Protein AF-A0A0V0HG06-F1 (afdb_monomer)

Mean predicted aligned error: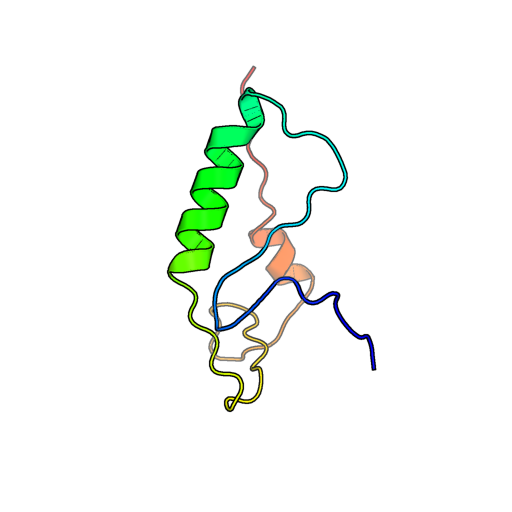 13.4 Å

Foldseek 3Di:
DDPDPPQDDPLQGNDDDPDDDDPVCVVVVVVVNVVSSVDRDDPVDDDDDQDDPDPVSDDDPVVVVVVVPDDPDDD

Sequence (75 aa):
MLQLPQYRVDNIWIPIFRTNLQDWEINEVLSLLHTLEECNLDEQTIDRLLWGNTKEGNYTVKESYKFLVFTEWHP

Structure (mmCIF, N/CA/C/O backbone):
data_AF-A0A0V0HG06-F1
#
_entry.id   AF-A0A0V0HG06-F1
#
loop_
_atom_site.group_PDB
_atom_site.id
_atom_site.type_symbol
_atom_site.label_atom_id
_atom_site.label_alt_id
_atom_site.label_comp_id
_atom_site.label_asym_id
_atom_site.label_entity_id
_atom_site.label_seq_id
_atom_site.pdbx_PDB_ins_code
_atom_site.Cartn_x
_atom_site.Cartn_y
_atom_site.Cartn_z
_atom_site.occupancy
_atom_site.B_iso_or_equiv
_atom_site.auth_seq_id
_atom_site.auth_comp_id
_atom_site.auth_asym_id
_atom_site.auth_atom_id
_atom_site.pdbx_PDB_model_num
ATOM 1 N N . MET A 1 1 ? -22.212 8.088 -3.268 1.00 36.88 1 MET A N 1
ATOM 2 C CA . MET A 1 1 ? -21.523 6.848 -3.672 1.00 36.88 1 MET A CA 1
ATOM 3 C C . MET A 1 1 ? -20.286 7.285 -4.441 1.00 36.88 1 MET A C 1
ATOM 5 O O . MET A 1 1 ? -20.426 7.787 -5.547 1.00 36.88 1 MET A O 1
ATOM 9 N N . LEU A 1 2 ? -19.120 7.295 -3.794 1.00 39.62 2 LEU A N 1
ATOM 10 C CA . LEU A 1 2 ? -17.875 7.734 -4.428 1.00 39.62 2 LEU A CA 1
ATOM 11 C C . LEU A 1 2 ? -17.411 6.600 -5.342 1.00 39.62 2 LEU A C 1
ATOM 13 O O . LEU A 1 2 ? -17.026 5.545 -4.850 1.00 39.62 2 LEU A O 1
ATOM 17 N N . GLN A 1 3 ? -17.515 6.787 -6.656 1.00 42.41 3 GLN A N 1
ATOM 18 C CA . GLN A 1 3 ? -16.912 5.865 -7.612 1.00 42.41 3 GLN A CA 1
ATOM 19 C C . GLN A 1 3 ? -15.397 6.067 -7.535 1.00 42.41 3 GLN A C 1
ATOM 21 O O . GLN A 1 3 ? -14.880 7.085 -7.996 1.00 42.41 3 GLN A O 1
ATOM 26 N N . LEU A 1 4 ? -14.693 5.143 -6.880 1.00 49.91 4 LEU A N 1
ATOM 27 C CA . LEU A 1 4 ? -13.241 5.072 -6.993 1.00 49.91 4 LEU A CA 1
ATOM 28 C C . LEU A 1 4 ? -12.914 4.794 -8.471 1.00 49.91 4 LEU A C 1
ATOM 30 O O . LEU A 1 4 ? -13.579 3.953 -9.081 1.00 49.91 4 LEU A O 1
ATOM 34 N N . PRO A 1 5 ? -11.943 5.497 -9.078 1.00 53.97 5 PRO A N 1
ATOM 35 C CA . PRO A 1 5 ? -11.459 5.134 -10.403 1.00 53.97 5 PRO A CA 1
ATOM 36 C C . PRO A 1 5 ? -11.048 3.659 -10.404 1.00 53.97 5 PRO A C 1
ATOM 38 O O . PRO A 1 5 ? -10.564 3.142 -9.399 1.00 53.97 5 PRO A O 1
ATOM 41 N N . GLN A 1 6 ? -11.306 2.969 -11.508 1.00 62.62 6 GLN A N 1
ATOM 42 C CA . GLN A 1 6 ? -11.182 1.517 -11.601 1.00 62.62 6 GLN A CA 1
ATOM 43 C C . GLN A 1 6 ? -9.694 1.136 -11.693 1.00 62.62 6 GLN A C 1
ATOM 45 O O . GLN A 1 6 ? -9.169 0.894 -12.772 1.00 62.62 6 GLN A O 1
ATOM 50 N N . TYR A 1 7 ? -8.988 1.139 -10.559 1.00 72.19 7 TYR A N 1
ATOM 51 C CA . TYR A 1 7 ? -7.563 0.783 -10.450 1.00 72.19 7 TYR A CA 1
ATOM 52 C C . TYR A 1 7 ? -7.328 -0.735 -10.477 1.00 72.19 7 TYR A C 1
ATOM 54 O O . TYR A 1 7 ? -6.316 -1.224 -9.971 1.00 72.19 7 TYR A O 1
ATOM 62 N N . ARG A 1 8 ? -8.297 -1.495 -10.999 1.00 71.81 8 ARG A N 1
ATOM 63 C CA . ARG A 1 8 ? -8.309 -2.952 -10.971 1.00 71.81 8 ARG A CA 1
ATOM 64 C C . ARG A 1 8 ? -9.151 -3.522 -12.109 1.00 71.81 8 ARG A C 1
ATOM 66 O O . ARG A 1 8 ? -10.238 -3.012 -12.366 1.00 71.81 8 ARG A O 1
ATOM 73 N N . VAL A 1 9 ? -8.665 -4.589 -12.738 1.00 78.56 9 VAL A N 1
ATOM 74 C CA . VAL A 1 9 ? -9.403 -5.403 -13.719 1.00 78.56 9 VAL A CA 1
ATOM 75 C C . VAL A 1 9 ? -9.130 -6.871 -13.403 1.00 78.56 9 VAL A C 1
ATOM 77 O O . VAL A 1 9 ? -7.968 -7.243 -13.296 1.00 78.56 9 VAL A O 1
ATOM 80 N N . ASP A 1 10 ? -10.169 -7.688 -13.209 1.00 75.19 10 ASP A N 1
ATOM 81 C CA . ASP A 1 10 ? -10.055 -9.138 -12.960 1.00 75.19 10 ASP A CA 1
ATOM 82 C C . ASP A 1 10 ? -9.016 -9.514 -11.881 1.00 75.19 10 ASP A C 1
ATOM 84 O O . ASP A 1 10 ? -8.180 -10.396 -12.063 1.00 75.19 10 ASP A O 1
ATOM 88 N N . ASN A 1 11 ? -9.048 -8.809 -10.742 1.00 74.06 11 ASN A N 1
ATOM 89 C CA . ASN A 1 11 ? -8.116 -8.957 -9.612 1.00 74.06 11 ASN A CA 1
ATOM 90 C C . ASN A 1 11 ? -6.656 -8.512 -9.870 1.00 74.06 11 ASN A C 1
ATOM 92 O O . ASN A 1 11 ? -5.812 -8.629 -8.986 1.00 74.06 11 ASN A O 1
ATOM 96 N N . ILE A 1 12 ? -6.373 -7.902 -11.022 1.00 80.06 12 ILE A N 1
ATOM 97 C CA . ILE A 1 12 ? -5.072 -7.314 -11.359 1.00 80.06 12 ILE A CA 1
ATOM 98 C C . ILE A 1 12 ? -5.083 -5.825 -11.018 1.00 80.06 12 ILE A C 1
ATOM 100 O O . ILE A 1 12 ? -5.946 -5.081 -11.488 1.00 80.06 12 ILE A O 1
ATOM 104 N N . TRP A 1 13 ? -4.116 -5.376 -10.218 1.00 81.75 13 TRP A N 1
ATOM 105 C CA . TRP A 1 13 ? -3.946 -3.965 -9.870 1.00 81.75 13 TRP A CA 1
ATOM 106 C C . TRP A 1 13 ? -3.352 -3.163 -11.033 1.00 81.75 13 TRP A C 1
ATOM 108 O O . TRP A 1 13 ? -2.343 -3.550 -11.617 1.00 81.75 13 TRP A O 1
ATOM 118 N N . ILE A 1 14 ? -3.958 -2.013 -11.337 1.00 84.62 14 ILE A N 1
ATOM 119 C CA . ILE A 1 14 ? -3.508 -1.077 -12.374 1.00 84.62 14 ILE A CA 1
ATOM 120 C C . ILE A 1 14 ? -3.191 0.264 -11.698 1.00 84.62 14 ILE A C 1
ATOM 122 O O . ILE A 1 14 ? -4.074 1.120 -11.568 1.00 84.62 14 ILE A O 1
ATOM 126 N N . PRO A 1 15 ? -1.951 0.459 -11.211 1.00 79.25 15 PRO A N 1
ATOM 127 C CA . PRO A 1 15 ? -1.555 1.707 -10.574 1.00 79.25 15 PRO A CA 1
ATOM 128 C C . PRO A 1 15 ? -1.531 2.846 -11.601 1.00 79.25 15 PRO A C 1
ATOM 130 O O . PRO A 1 15 ? -1.003 2.706 -12.703 1.00 79.25 15 PRO A O 1
ATOM 133 N N . ILE A 1 16 ? -2.079 4.000 -11.221 1.00 83.94 16 ILE A N 1
ATOM 134 C CA . ILE A 1 16 ? -2.022 5.225 -12.024 1.00 83.94 16 ILE A CA 1
ATOM 135 C C . ILE A 1 16 ? -1.190 6.249 -11.259 1.00 83.94 16 ILE A C 1
ATOM 137 O O . ILE A 1 16 ? -1.580 6.702 -10.182 1.00 83.94 16 ILE A O 1
ATOM 141 N N . PHE A 1 17 ? -0.052 6.634 -11.830 1.00 83.12 17 PHE A N 1
ATOM 142 C CA . PHE A 1 17 ? 0.841 7.624 -11.237 1.00 83.12 17 PHE A CA 1
ATOM 143 C C . PHE A 1 17 ? 0.466 9.028 -11.715 1.00 83.12 17 PHE A C 1
ATOM 145 O O . PHE A 1 17 ? 0.256 9.263 -12.904 1.00 83.12 17 PHE A O 1
ATOM 152 N N . ARG A 1 18 ? 0.363 9.979 -10.779 1.00 84.44 18 ARG A N 1
ATOM 153 C CA . ARG A 1 18 ? 0.081 11.392 -11.100 1.00 84.44 18 ARG A CA 1
ATOM 154 C C . ARG A 1 18 ? 1.303 12.131 -11.642 1.00 84.44 18 ARG A C 1
ATOM 156 O O . ARG A 1 18 ? 1.156 13.155 -12.301 1.00 84.44 18 ARG A O 1
ATOM 163 N N . THR A 1 19 ? 2.486 11.630 -11.322 1.00 85.56 19 THR A N 1
ATOM 164 C CA . THR A 1 19 ? 3.787 12.175 -11.701 1.00 85.56 19 THR A CA 1
ATOM 165 C C . THR A 1 19 ? 4.643 11.056 -12.274 1.00 85.56 19 THR A C 1
ATOM 167 O O . THR A 1 19 ? 4.371 9.879 -12.040 1.00 85.56 19 THR A O 1
ATOM 170 N N . ASN A 1 20 ? 5.685 11.419 -13.019 1.00 88.94 20 ASN A N 1
ATOM 171 C CA . ASN A 1 20 ? 6.661 10.439 -13.480 1.00 88.94 20 ASN A CA 1
ATOM 172 C C . ASN A 1 20 ? 7.399 9.840 -12.283 1.00 88.94 20 ASN A C 1
ATOM 174 O O . ASN A 1 20 ? 7.860 10.588 -11.417 1.00 88.94 20 ASN A O 1
ATOM 178 N N . LEU A 1 21 ? 7.528 8.514 -12.288 1.00 90.19 21 LEU A N 1
ATOM 179 C CA . LEU A 1 21 ? 8.361 7.792 -11.338 1.00 90.19 21 LEU A CA 1
ATOM 180 C C . LEU A 1 21 ? 9.825 8.147 -11.552 1.00 90.19 21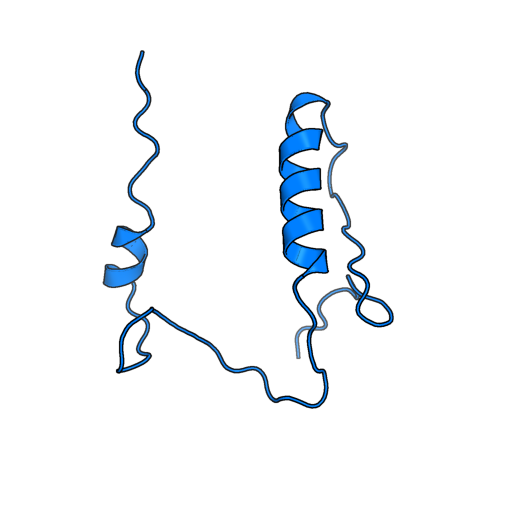 LEU A C 1
ATOM 182 O O . LEU A 1 21 ? 10.305 8.177 -12.687 1.00 90.19 21 LEU A O 1
ATOM 186 N N . GLN A 1 22 ? 10.512 8.413 -10.451 1.00 93.50 22 GLN A N 1
ATOM 187 C CA . GLN A 1 22 ? 11.950 8.631 -10.437 1.00 93.50 22 GLN A CA 1
ATOM 188 C C . GLN A 1 22 ? 12.680 7.308 -10.201 1.00 93.50 22 GLN A C 1
ATOM 190 O O . GLN A 1 22 ? 12.144 6.402 -9.563 1.00 93.50 22 GLN A O 1
ATOM 195 N N . ASP A 1 23 ? 13.930 7.208 -10.655 1.00 95.12 23 ASP A N 1
ATOM 196 C CA . ASP A 1 23 ? 14.713 5.967 -10.556 1.00 95.12 23 ASP A CA 1
ATOM 197 C C . ASP A 1 23 ? 14.855 5.463 -9.110 1.00 95.12 23 ASP A C 1
ATOM 199 O O . ASP A 1 23 ? 14.866 4.256 -8.865 1.00 95.12 23 ASP A O 1
ATOM 203 N N . TRP A 1 24 ? 14.914 6.377 -8.135 1.00 93.62 24 TRP A N 1
ATOM 204 C CA . TRP A 1 24 ? 15.014 6.018 -6.718 1.00 93.62 24 TRP A CA 1
ATOM 205 C C . TRP A 1 24 ? 13.703 5.482 -6.124 1.00 93.62 24 TRP A C 1
ATOM 207 O O . TRP A 1 24 ? 13.748 4.775 -5.123 1.00 93.62 24 TRP A O 1
ATOM 217 N N . GLU A 1 25 ? 12.552 5.764 -6.739 1.00 92.75 25 GLU A N 1
ATOM 218 C CA . GLU A 1 25 ? 11.230 5.313 -6.273 1.00 92.75 25 GLU A CA 1
ATOM 219 C C . GLU A 1 25 ? 10.871 3.923 -6.821 1.00 92.75 25 GLU A C 1
ATOM 221 O O . GLU A 1 25 ? 9.982 3.254 -6.295 1.00 92.75 25 GLU A O 1
ATOM 226 N N . ILE A 1 26 ? 11.566 3.455 -7.867 1.00 90.81 26 ILE A N 1
ATOM 227 C CA . ILE A 1 26 ? 11.234 2.210 -8.578 1.00 90.81 26 ILE A CA 1
ATOM 228 C C . ILE A 1 26 ? 11.190 1.012 -7.627 1.00 90.81 26 ILE A C 1
ATOM 230 O O . ILE A 1 26 ? 10.239 0.235 -7.666 1.00 90.81 26 ILE A O 1
ATOM 234 N N . ASN A 1 27 ? 12.186 0.860 -6.753 1.00 93.25 27 ASN A N 1
ATOM 235 C CA . ASN A 1 27 ? 12.251 -0.287 -5.844 1.00 93.25 27 ASN A CA 1
ATOM 236 C C . ASN A 1 27 ? 11.097 -0.293 -4.833 1.00 93.25 27 ASN A C 1
ATOM 238 O O . ASN A 1 27 ? 10.544 -1.351 -4.532 1.00 93.25 27 ASN A O 1
ATOM 242 N N . GLU A 1 28 ? 10.709 0.881 -4.335 1.00 91.62 28 GLU A N 1
ATOM 243 C CA . GLU A 1 28 ? 9.588 1.027 -3.403 1.00 91.62 28 GLU A CA 1
ATOM 244 C C . GLU A 1 28 ? 8.262 0.694 -4.091 1.00 91.62 28 GLU A C 1
ATOM 246 O O . GLU A 1 28 ? 7.441 -0.042 -3.543 1.00 91.62 28 GLU A O 1
ATOM 251 N N . VAL A 1 29 ? 8.086 1.154 -5.332 1.00 90.00 29 VAL A N 1
ATOM 252 C CA . VAL A 1 29 ? 6.911 0.831 -6.147 1.00 90.00 29 VAL A CA 1
ATOM 253 C C . VAL A 1 29 ? 6.844 -0.660 -6.459 1.00 90.00 29 VAL A C 1
ATOM 255 O O . VAL A 1 29 ? 5.780 -1.253 -6.323 1.00 90.00 29 VAL A O 1
ATOM 258 N N . LEU A 1 30 ? 7.956 -1.295 -6.834 1.00 90.50 30 LEU A N 1
ATOM 259 C CA . LEU A 1 30 ? 7.986 -2.738 -7.093 1.00 90.50 30 LEU A CA 1
ATOM 260 C C . LEU A 1 30 ? 7.643 -3.548 -5.839 1.00 90.50 30 LEU A C 1
ATOM 262 O O . LEU A 1 30 ? 6.858 -4.490 -5.919 1.00 90.50 30 LEU A O 1
ATOM 266 N N . SER A 1 31 ? 8.172 -3.149 -4.681 1.00 91.00 31 SER A N 1
ATOM 267 C CA . SER A 1 31 ? 7.841 -3.763 -3.390 1.00 91.00 31 SER A CA 1
ATOM 268 C C . SER A 1 31 ? 6.345 -3.642 -3.064 1.00 91.00 31 SER A C 1
ATOM 270 O O . SER A 1 31 ? 5.695 -4.617 -2.672 1.00 91.00 31 SER A O 1
ATOM 272 N N . LEU A 1 32 ? 5.761 -2.463 -3.305 1.00 88.75 32 LEU A N 1
ATOM 273 C CA . LEU A 1 32 ? 4.324 -2.241 -3.160 1.00 88.75 32 LEU A CA 1
ATOM 274 C C . LEU A 1 32 ? 3.514 -3.135 -4.109 1.00 88.75 32 LEU A C 1
ATOM 276 O O . LEU A 1 32 ? 2.552 -3.762 -3.674 1.00 88.75 32 LEU A O 1
ATOM 280 N N . LEU A 1 33 ? 3.892 -3.214 -5.388 1.00 88.12 33 LEU A N 1
ATOM 281 C CA . LEU A 1 33 ? 3.175 -4.026 -6.374 1.00 88.12 33 LEU A CA 1
ATOM 282 C C . LEU A 1 33 ? 3.230 -5.517 -6.043 1.00 88.12 33 LEU A C 1
ATOM 284 O O . LEU A 1 33 ? 2.200 -6.177 -6.134 1.00 88.12 33 LEU A O 1
ATOM 288 N N . HIS A 1 34 ? 4.376 -6.019 -5.582 1.00 89.06 34 HIS A N 1
ATOM 289 C CA . HIS A 1 34 ? 4.501 -7.393 -5.093 1.00 89.06 34 HIS A CA 1
ATOM 290 C C . HIS A 1 34 ? 3.556 -7.659 -3.911 1.00 89.06 34 HIS A C 1
ATOM 292 O O . HIS A 1 34 ? 2.849 -8.659 -3.877 1.00 89.06 34 HIS A O 1
ATOM 298 N N . THR A 1 35 ? 3.482 -6.731 -2.954 1.00 86.69 35 THR A N 1
ATOM 299 C CA . THR A 1 35 ? 2.562 -6.848 -1.808 1.00 86.69 35 THR A CA 1
ATOM 300 C C . THR A 1 35 ? 1.092 -6.847 -2.252 1.00 86.69 35 THR A C 1
ATOM 302 O O . THR A 1 35 ? 0.258 -7.565 -1.702 1.00 86.69 35 THR A O 1
ATOM 305 N N . LEU A 1 36 ? 0.756 -6.036 -3.258 1.00 84.50 36 LEU A N 1
ATOM 306 C CA . LEU A 1 36 ? -0.596 -5.953 -3.809 1.00 84.50 36 LEU A CA 1
ATOM 307 C C . LEU A 1 36 ? -0.983 -7.188 -4.632 1.00 84.50 36 LEU A C 1
ATOM 309 O O . LEU A 1 36 ? -2.160 -7.544 -4.644 1.00 84.50 36 LEU A O 1
ATOM 313 N N . GLU A 1 37 ? -0.031 -7.844 -5.299 1.00 84.50 37 GLU A N 1
ATOM 314 C CA . GLU A 1 37 ? -0.261 -9.092 -6.041 1.00 84.50 37 GLU A CA 1
ATOM 315 C C . GLU A 1 37 ? -0.746 -10.219 -5.119 1.00 84.50 37 GLU A C 1
ATOM 317 O O . GLU A 1 37 ? -1.667 -10.957 -5.465 1.00 84.50 37 GLU A O 1
ATOM 322 N N . GLU A 1 38 ? -0.202 -10.296 -3.903 1.00 83.50 38 GLU A N 1
ATOM 323 C CA . GLU A 1 38 ? -0.643 -11.255 -2.884 1.00 83.50 38 GLU A CA 1
ATOM 324 C C . GLU A 1 38 ? -2.062 -10.949 -2.354 1.00 83.50 38 GLU A C 1
ATOM 326 O O . GLU A 1 38 ? -2.727 -11.817 -1.781 1.00 83.50 38 GLU A O 1
ATOM 331 N N . CYS A 1 39 ? -2.567 -9.728 -2.565 1.00 80.50 39 CYS A N 1
ATOM 332 C CA . CYS A 1 39 ? -3.883 -9.291 -2.104 1.00 80.50 39 CYS A CA 1
ATOM 333 C C . CYS A 1 39 ? -4.989 -9.661 -3.107 1.00 80.50 39 CYS A C 1
ATOM 335 O O . CYS A 1 39 ? -5.358 -8.876 -3.988 1.00 80.50 39 CYS A O 1
ATOM 337 N N . ASN A 1 40 ? -5.584 -10.841 -2.924 1.00 77.19 40 ASN A N 1
ATO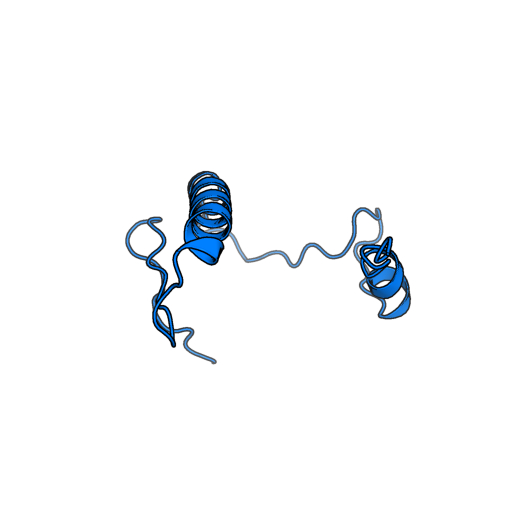M 338 C CA . ASN A 1 40 ? -6.789 -11.252 -3.643 1.00 77.19 40 ASN A CA 1
ATOM 339 C C . ASN A 1 40 ? -8.044 -10.690 -2.949 1.00 77.19 40 ASN A C 1
ATOM 341 O O . ASN A 1 40 ? -8.315 -11.031 -1.796 1.00 77.19 40 ASN A O 1
ATOM 345 N N . LEU A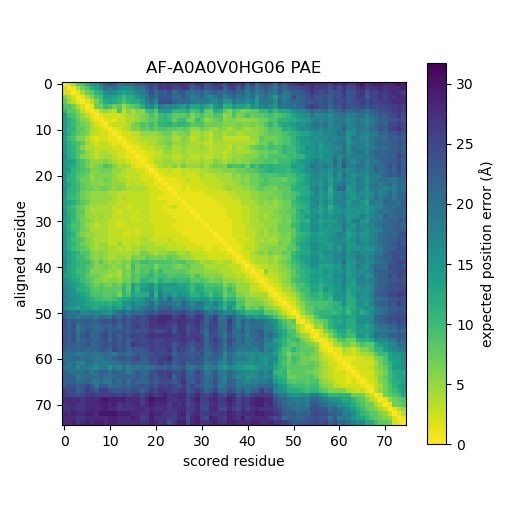 1 41 ? -8.794 -9.821 -3.634 1.00 76.31 41 LEU A N 1
ATOM 346 C CA . LEU A 1 41 ? -10.050 -9.281 -3.100 1.00 76.31 41 LEU A CA 1
ATOM 347 C C . LEU A 1 41 ? -11.207 -10.100 -3.654 1.00 76.31 41 LEU A C 1
ATOM 349 O O . LEU A 1 41 ? -11.347 -10.239 -4.869 1.00 76.31 41 LEU A O 1
ATOM 353 N N . ASP A 1 42 ? -12.044 -10.600 -2.756 1.00 80.00 42 ASP A N 1
ATOM 354 C CA . ASP A 1 42 ? -13.303 -11.239 -3.108 1.00 80.00 42 ASP A CA 1
ATOM 355 C C . ASP A 1 42 ? -14.414 -10.186 -3.160 1.00 80.00 42 ASP A C 1
ATOM 357 O O . ASP A 1 42 ? -14.878 -9.710 -2.126 1.00 80.00 42 ASP A O 1
ATOM 361 N N . GLU A 1 43 ? -14.855 -9.841 -4.369 1.00 75.06 43 GLU A N 1
ATOM 362 C CA . GLU A 1 43 ? -15.923 -8.861 -4.605 1.00 75.06 43 GLU A CA 1
ATOM 363 C C . GLU A 1 43 ? -17.287 -9.297 -4.045 1.00 75.06 43 GLU A C 1
ATOM 365 O O . GLU A 1 43 ? -18.183 -8.469 -3.881 1.00 75.06 43 GLU A O 1
ATOM 370 N N . GLN A 1 44 ? -17.467 -10.589 -3.749 1.00 81.31 44 GLN A N 1
ATOM 371 C CA . GLN A 1 44 ? -18.687 -11.111 -3.128 1.00 81.31 44 GLN A CA 1
ATOM 372 C C . GLN A 1 44 ? -18.649 -11.011 -1.600 1.00 81.31 44 GLN A C 1
ATOM 374 O O . GLN A 1 44 ? -19.679 -11.169 -0.936 1.00 81.31 44 GLN A O 1
ATOM 379 N N . THR A 1 45 ? -17.478 -10.733 -1.028 1.00 78.12 45 THR A N 1
ATOM 380 C CA . THR A 1 45 ? -17.317 -10.539 0.405 1.00 78.12 45 THR A CA 1
ATOM 381 C C . THR A 1 45 ? -17.555 -9.073 0.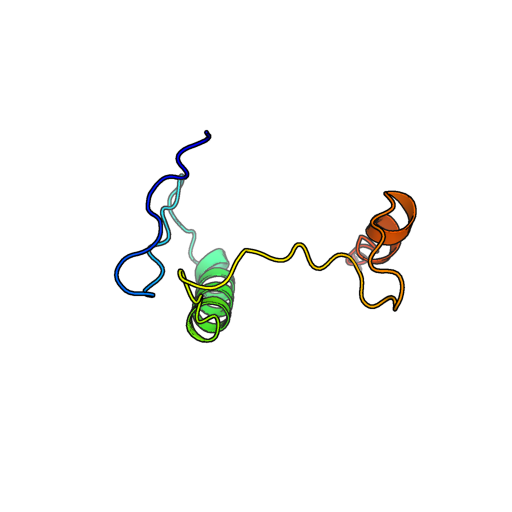756 1.00 78.12 45 THR A C 1
ATOM 383 O O . THR A 1 45 ? -16.963 -8.163 0.187 1.00 78.12 45 THR A O 1
ATOM 386 N N . ILE A 1 46 ? -18.431 -8.830 1.735 1.00 77.44 46 ILE A N 1
ATOM 387 C CA . ILE A 1 46 ? -18.651 -7.483 2.271 1.00 77.44 46 ILE A CA 1
ATOM 388 C C . ILE A 1 46 ? -17.356 -7.001 2.923 1.00 77.44 46 ILE A C 1
ATOM 390 O O . ILE A 1 46 ? -16.855 -7.656 3.844 1.00 77.44 46 ILE A O 1
ATOM 394 N N . ASP A 1 47 ? -16.880 -5.832 2.495 1.00 71.94 47 ASP A N 1
ATOM 395 C CA . ASP A 1 47 ? -15.730 -5.163 3.090 1.00 71.94 47 ASP A CA 1
ATOM 396 C C . ASP A 1 47 ? -15.869 -5.095 4.613 1.00 71.94 47 ASP A C 1
ATOM 398 O O . ASP A 1 47 ? -16.839 -4.564 5.167 1.00 71.94 47 ASP A O 1
ATOM 402 N N . ARG A 1 48 ? -14.866 -5.630 5.311 1.00 65.19 48 ARG A N 1
ATOM 403 C CA . ARG A 1 48 ? -14.745 -5.493 6.759 1.00 65.19 48 ARG A CA 1
ATOM 404 C C . ARG A 1 48 ? -13.618 -4.537 7.062 1.00 65.19 48 ARG A C 1
ATOM 406 O O . ARG A 1 48 ? -12.460 -4.778 6.739 1.00 65.19 48 ARG A O 1
ATOM 413 N N . LEU A 1 49 ? -13.978 -3.459 7.734 1.00 61.19 49 LEU A N 1
ATOM 414 C CA . LEU A 1 49 ? -13.032 -2.481 8.219 1.00 61.19 49 LEU A CA 1
ATOM 415 C C . LEU A 1 49 ? -12.285 -3.074 9.424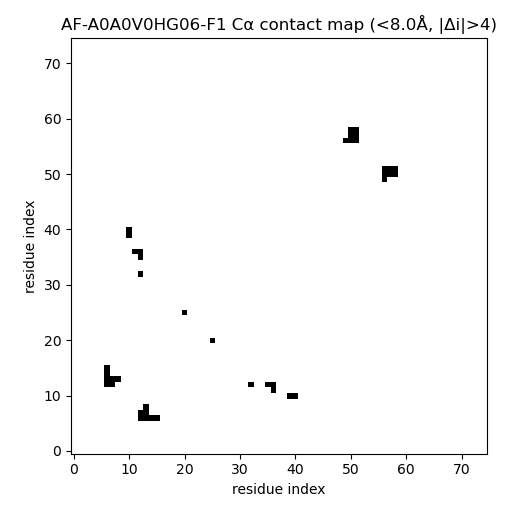 1.00 61.19 49 LEU A C 1
ATOM 417 O O . LEU A 1 49 ? -12.815 -3.120 10.533 1.00 61.19 49 LEU A O 1
ATOM 421 N N . LEU A 1 50 ? -11.080 -3.593 9.189 1.00 60.66 50 LEU A N 1
ATOM 422 C CA . LEU A 1 50 ? -10.221 -4.138 10.238 1.00 60.66 50 LEU A CA 1
ATOM 423 C C . LEU A 1 50 ? -9.426 -2.995 10.879 1.00 60.66 50 LEU A C 1
ATOM 425 O O . LEU A 1 50 ? -8.419 -2.545 10.336 1.00 60.66 50 LEU A O 1
ATOM 429 N N . TRP A 1 51 ? -9.883 -2.511 12.035 1.00 59.97 51 TRP A N 1
ATOM 430 C CA . TRP A 1 51 ? -9.143 -1.529 12.826 1.00 59.97 51 TRP A CA 1
ATOM 431 C C . TRP A 1 51 ? -8.442 -2.184 14.009 1.00 59.97 51 TRP A C 1
ATOM 433 O O . TRP A 1 51 ? -9.086 -2.601 14.969 1.00 59.97 51 TRP A O 1
ATOM 443 N N . GLY A 1 52 ? -7.110 -2.166 13.967 1.00 54.50 52 GLY A N 1
ATOM 444 C CA . GLY A 1 52 ? -6.260 -2.552 15.086 1.00 54.50 52 GLY A CA 1
ATOM 445 C C . GLY A 1 52 ? -6.170 -4.061 15.303 1.00 54.50 52 GLY A C 1
ATOM 446 O O . GLY A 1 52 ? -7.096 -4.826 15.061 1.00 54.50 52 GLY A O 1
ATOM 447 N N . ASN A 1 53 ? -5.031 -4.495 15.835 1.00 56.84 53 ASN A N 1
ATOM 448 C CA . ASN A 1 53 ? -4.788 -5.888 16.221 1.00 56.84 53 ASN A CA 1
ATOM 449 C C . ASN A 1 53 ? -5.485 -6.241 17.554 1.00 56.84 53 ASN A C 1
ATOM 451 O O . ASN A 1 53 ? -5.088 -7.184 18.239 1.00 56.84 53 ASN A O 1
ATOM 455 N N . THR A 1 54 ? -6.458 -5.435 17.989 1.00 55.69 54 THR A N 1
ATOM 456 C CA . THR A 1 54 ? -7.115 -5.561 19.290 1.00 55.69 54 THR A CA 1
ATOM 457 C C . THR A 1 54 ? -8.419 -6.332 19.143 1.00 55.69 54 THR A C 1
ATOM 459 O O . THR A 1 54 ? -9.146 -6.202 18.159 1.00 55.69 54 THR A O 1
ATOM 462 N N . LYS A 1 55 ? -8.732 -7.153 20.149 1.00 55.19 55 LYS A N 1
ATOM 463 C CA . LYS A 1 55 ? -9.934 -7.999 20.166 1.00 55.19 55 LYS A CA 1
ATOM 464 C C . LYS A 1 55 ? -11.237 -7.201 20.055 1.00 55.19 55 LYS A C 1
ATOM 466 O O . LYS A 1 55 ? -12.249 -7.780 19.677 1.00 55.19 55 LYS A O 1
ATOM 471 N N . GLU A 1 56 ? -11.225 -5.909 20.391 1.00 62.31 56 GLU A N 1
ATOM 472 C CA . GLU A 1 56 ? -12.419 -5.062 20.379 1.00 62.31 56 GLU A CA 1
ATOM 473 C C . GLU A 1 56 ? -12.669 -4.318 19.054 1.00 62.31 56 GLU A C 1
ATOM 475 O O . GLU A 1 56 ? -13.738 -3.731 18.911 1.00 62.31 56 GLU A O 1
ATOM 480 N N . GLY A 1 57 ? -11.728 -4.314 18.095 1.00 57.50 57 GLY A N 1
ATOM 481 C CA . GLY A 1 57 ? -11.931 -3.756 16.743 1.00 57.50 57 GLY A CA 1
ATOM 482 C C . GLY A 1 57 ? -12.257 -2.254 16.666 1.00 57.50 57 GLY A C 1
ATOM 483 O O . GLY A 1 57 ? -12.710 -1.769 15.629 1.00 57.50 57 GLY A O 1
ATOM 484 N N . ASN A 1 58 ? -12.068 -1.506 17.756 1.00 59.84 58 ASN A N 1
ATOM 485 C CA . ASN A 1 58 ? -12.417 -0.089 17.829 1.00 59.84 58 ASN A CA 1
ATOM 486 C C . ASN A 1 58 ? -11.223 0.794 17.449 1.00 59.84 58 ASN A C 1
ATOM 488 O O . ASN A 1 58 ? -10.191 0.793 18.123 1.00 59.84 58 ASN A O 1
ATOM 492 N N . TYR A 1 59 ? -11.393 1.611 16.409 1.00 60.88 59 TYR A N 1
ATOM 493 C CA . TYR A 1 59 ? -10.436 2.658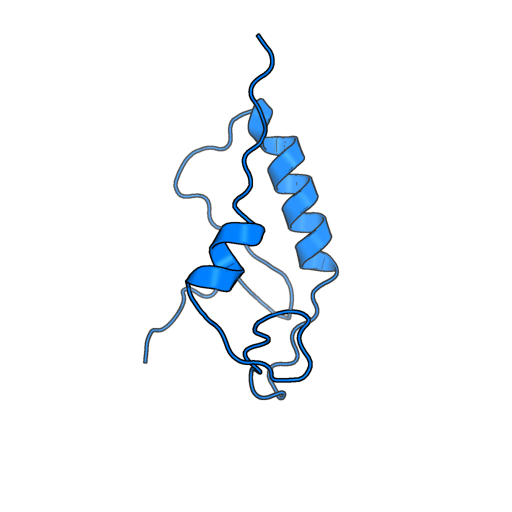 16.061 1.00 60.88 59 TYR A CA 1
ATOM 494 C C . TYR A 1 59 ? -10.452 3.782 17.100 1.00 60.88 59 TYR A C 1
ATOM 496 O O . TYR A 1 59 ? -11.504 4.339 17.417 1.00 60.88 59 TYR A O 1
ATOM 504 N N . THR A 1 60 ? -9.270 4.189 17.566 1.00 68.31 60 THR A N 1
ATOM 505 C CA . THR A 1 60 ? -9.098 5.490 18.217 1.00 68.31 60 THR A CA 1
ATOM 506 C C . THR A 1 60 ? -7.902 6.212 17.611 1.00 68.31 60 THR A C 1
ATOM 508 O O . THR A 1 60 ? -6.862 5.607 17.350 1.00 68.31 60 THR A O 1
ATOM 511 N N . VAL A 1 61 ? -8.025 7.532 17.454 1.00 68.06 61 VAL A N 1
ATOM 512 C CA . VAL A 1 61 ? -6.940 8.414 16.984 1.00 68.06 61 VAL A CA 1
ATOM 513 C C . VAL A 1 61 ? -5.666 8.231 17.826 1.00 68.06 61 VAL A C 1
ATOM 515 O O . VAL A 1 61 ? -4.546 8.285 17.321 1.00 68.06 61 VAL A O 1
ATOM 518 N N . LYS A 1 62 ? -5.827 7.931 19.119 1.00 73.81 62 LYS A N 1
ATOM 519 C CA . LYS A 1 62 ? -4.728 7.658 20.049 1.00 73.81 62 LYS A CA 1
ATOM 520 C C . LYS A 1 62 ? -3.921 6.410 19.677 1.00 73.81 62 LYS A C 1
ATOM 522 O O . LYS A 1 62 ? -2.698 6.447 19.758 1.00 73.81 62 LYS A O 1
ATOM 527 N N . GLU A 1 63 ? -4.578 5.322 19.275 1.00 69.69 63 GLU A N 1
ATOM 528 C CA . GLU A 1 63 ? -3.885 4.090 18.876 1.00 69.69 63 GLU A CA 1
ATOM 529 C C . GLU A 1 63 ? -3.131 4.268 17.551 1.00 69.69 63 GLU A C 1
ATOM 531 O O . GLU A 1 63 ? -2.023 3.754 17.421 1.00 69.69 63 GLU A O 1
ATOM 536 N N . SER A 1 64 ? -3.643 5.072 16.607 1.00 64.62 64 SER A N 1
ATOM 537 C CA . SER A 1 64 ? -2.921 5.341 15.352 1.00 64.62 64 SER A CA 1
ATOM 538 C C . SER A 1 64 ? -1.581 6.053 15.551 1.00 64.62 64 SER A C 1
ATOM 540 O O . SER A 1 64 ? -0.629 5.758 14.835 1.00 64.62 64 SER A O 1
ATOM 542 N N . TYR A 1 65 ? -1.453 6.917 16.565 1.00 71.12 65 TYR A N 1
ATOM 543 C CA . TYR A 1 65 ? -0.177 7.579 16.863 1.00 71.12 65 TYR A CA 1
ATOM 544 C C . TYR A 1 65 ? 0.941 6.607 17.269 1.00 71.12 65 TYR A C 1
ATOM 546 O O . TYR A 1 65 ? 2.109 6.945 17.105 1.00 71.12 65 TYR A O 1
ATOM 554 N N . LYS A 1 66 ? 0.624 5.392 17.741 1.00 65.69 66 LYS A N 1
ATOM 555 C CA . LYS A 1 66 ? 1.640 4.378 18.081 1.00 65.69 66 LYS A CA 1
ATOM 556 C C . LYS A 1 66 ? 2.336 3.786 16.856 1.00 65.69 66 LYS A C 1
ATOM 558 O O . LYS A 1 66 ? 3.469 3.339 16.967 1.00 65.69 66 LYS A O 1
ATOM 563 N N . PHE A 1 67 ? 1.669 3.786 15.704 1.00 62.00 67 PHE A N 1
ATOM 564 C CA . PHE A 1 67 ? 2.237 3.314 14.437 1.00 62.00 67 PHE A CA 1
ATOM 565 C C . PHE A 1 67 ? 2.934 4.434 13.658 1.00 62.00 67 PHE A C 1
ATOM 567 O O . PHE A 1 67 ? 3.648 4.162 12.702 1.00 62.00 67 PHE A O 1
ATOM 574 N N . LEU A 1 68 ? 2.750 5.688 14.083 1.00 62.09 68 LEU A N 1
ATOM 575 C CA . LEU A 1 68 ? 3.413 6.866 13.523 1.00 62.09 68 LEU A CA 1
ATOM 576 C C . LEU A 1 68 ? 4.755 7.169 14.204 1.00 62.09 68 LEU A C 1
ATOM 578 O O . LEU A 1 68 ? 5.291 8.258 14.009 1.00 62.09 68 LEU A O 1
ATOM 582 N N . VAL A 1 69 ? 5.294 6.255 15.024 1.00 56.00 69 VAL A N 1
ATOM 583 C CA . VAL A 1 69 ? 6.619 6.452 15.623 1.00 56.00 69 VAL A CA 1
ATOM 584 C C . VAL A 1 69 ? 7.655 6.441 14.498 1.00 56.00 69 VAL A C 1
ATOM 586 O O . VAL A 1 69 ? 7.924 5.425 13.865 1.00 56.00 69 VAL A O 1
ATOM 589 N N . PHE A 1 70 ? 8.131 7.654 14.244 1.00 50.41 70 PHE A N 1
ATOM 590 C CA . PHE A 1 70 ? 9.006 8.133 13.192 1.00 50.41 70 PHE A CA 1
ATOM 591 C C . PHE A 1 70 ? 10.249 7.264 12.972 1.00 50.41 70 PHE A C 1
ATOM 593 O O . PHE A 1 70 ? 10.898 6.836 13.923 1.00 50.41 70 PHE A O 1
ATOM 600 N N . THR A 1 71 ? 10.645 7.119 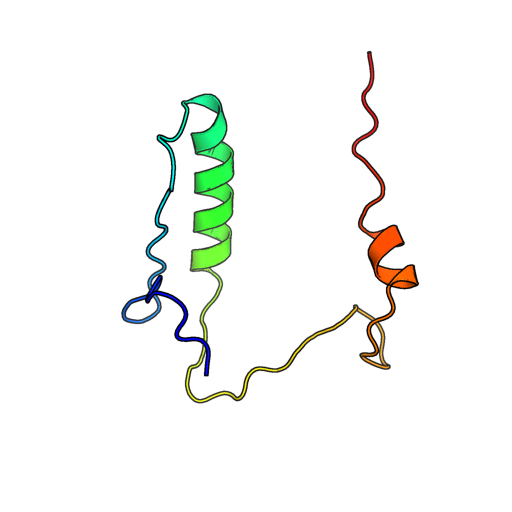11.705 1.00 47.91 71 THR A N 1
ATOM 601 C CA . THR A 1 71 ? 12.048 6.912 11.333 1.00 47.91 71 THR A CA 1
ATOM 602 C C . THR A 1 71 ? 12.879 8.004 12.007 1.00 47.91 71 THR A C 1
ATOM 604 O O . THR A 1 71 ? 12.816 9.169 11.604 1.00 47.91 71 THR A O 1
ATOM 607 N N . GLU A 1 72 ? 13.612 7.654 13.061 1.00 46.81 72 GLU A N 1
ATOM 608 C CA . GLU A 1 72 ? 14.617 8.540 13.634 1.00 46.81 72 GLU A CA 1
ATOM 609 C C . GLU A 1 72 ? 15.674 8.810 12.559 1.00 46.81 72 GLU A C 1
ATOM 611 O O . GLU A 1 72 ? 16.357 7.909 12.073 1.00 46.81 72 GLU A O 1
ATOM 616 N N . TRP A 1 73 ? 15.758 10.072 12.147 1.00 48.66 73 TRP A N 1
ATOM 617 C CA . TRP A 1 73 ? 16.863 10.593 11.358 1.00 48.66 73 TRP A CA 1
ATOM 618 C C . TRP A 1 73 ? 18.130 10.471 12.213 1.00 48.66 73 TRP A C 1
ATOM 620 O O . TRP A 1 73 ? 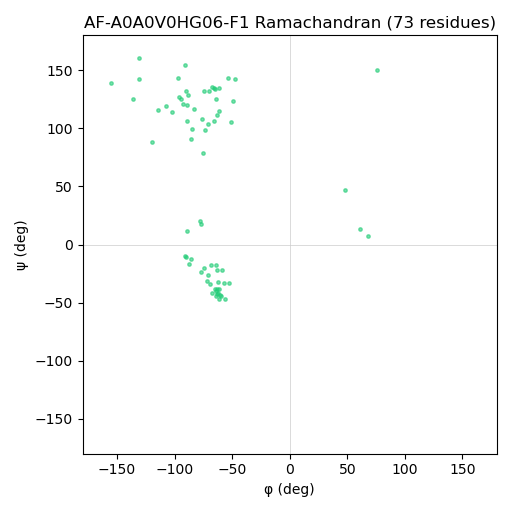18.261 11.165 13.222 1.00 48.66 73 TRP A O 1
ATOM 630 N N . HIS A 1 74 ? 19.050 9.589 11.829 1.00 43.66 74 HIS A N 1
ATOM 631 C CA . HIS A 1 74 ? 20.414 9.607 12.348 1.00 43.66 74 HIS A CA 1
ATOM 632 C C . HIS A 1 74 ? 21.263 10.517 11.440 1.00 43.66 74 HIS A C 1
ATOM 634 O O . HIS A 1 74 ? 21.303 10.252 10.237 1.00 43.66 74 HIS A O 1
ATOM 640 N N . PRO A 1 75 ? 21.874 11.599 11.968 1.00 55.50 75 PRO A N 1
ATOM 641 C CA . PRO A 1 75 ? 22.805 12.439 11.213 1.00 55.50 75 PRO A CA 1
ATOM 642 C C . PRO A 1 75 ? 24.102 11.708 10.847 1.00 55.50 75 PRO A C 1
ATOM 644 O O . PRO A 1 75 ? 24.474 10.750 11.566 1.00 55.50 75 PRO A O 1
#

Radius of gyration: 16.87 Å; Cα contacts (8 Å, |Δi|>4): 21; chains: 1; bounding box: 44×24×34 Å

Secondary structure (DSSP, 8-state):
-------EETTEE----SSPPPTTTHHHHHHHHHHHHT----TTSPP-----SSTT----HHHHTTT--------

pLDDT: mean 71.84, std 15.34, range [36.88, 95.12]

Organism: Solanum chacoense (NCBI:txid4108)

Solvent-accessible surface area (backbone atoms only — not comparable to full-atom values): 5297 Å² total; per-residue (Å²): 134,85,79,71,76,80,46,53,57,97,81,41,77,48,88,81,74,96,60,84,85,49,84,86,49,46,64,59,52,51,53,50,51,55,59,50,68,74,53,80,76,60,88,89,54,80,87,74,85,82,30,72,99,49,98,78,48,68,79,49,78,74,63,55,55,69,77,62,68,67,87,77,83,77,132